Protein AF-A0A0A9VWL3-F1 (afdb_monomer_lite)

Sequence (123 aa):
DSSLNRQRVSNSLKRKAIDDICSRPSKIVQRELQSADVTTLQLSDIENIKQNIRRERRKKFHNLPVSRQEATAAVETLETRTNHGELLLAFADRDREILGFATPSNFNVLASTKEVYVDGTFQ

Structure (mmCIF, N/CA/C/O backbone):
data_AF-A0A0A9VWL3-F1
#
_entry.id   AF-A0A0A9VWL3-F1
#
loop_
_atom_site.group_PDB
_atom_site.id
_atom_site.type_symbol
_atom_site.label_atom_id
_atom_site.label_alt_id
_atom_site.label_comp_id
_atom_site.label_asym_id
_atom_site.label_entity_id
_atom_site.label_seq_id
_atom_site.pdbx_PDB_ins_code
_atom_site.Cartn_x
_atom_site.Cartn_y
_atom_site.Cartn_z
_atom_site.occupancy
_atom_site.B_iso_or_equiv
_atom_site.auth_seq_id
_atom_site.auth_comp_id
_atom_site.auth_asym_id
_atom_site.auth_atom_id
_atom_site.pdbx_PDB_model_num
ATOM 1 N N . ASP A 1 1 ? -25.715 -2.232 33.087 1.00 59.03 1 ASP A N 1
ATOM 2 C CA . ASP A 1 1 ? -24.320 -2.517 32.682 1.00 59.03 1 ASP A CA 1
ATOM 3 C C . ASP A 1 1 ? -23.925 -1.984 31.300 1.00 59.03 1 ASP A C 1
ATOM 5 O O . ASP A 1 1 ? -23.578 -2.741 30.398 1.00 59.03 1 ASP A O 1
ATOM 9 N N . SER A 1 2 ? -23.892 -0.660 31.124 1.00 67.75 2 SER A N 1
ATOM 10 C CA . SER A 1 2 ? -23.445 -0.011 29.873 1.00 67.75 2 SER A CA 1
ATOM 11 C C . SER A 1 2 ? -21.942 -0.197 29.594 1.00 67.75 2 SER A C 1
ATOM 13 O O . SER A 1 2 ? -21.528 -0.375 28.447 1.00 67.75 2 SER A O 1
ATOM 15 N N . SER A 1 3 ? -21.113 -0.235 30.645 1.00 74.31 3 SER A N 1
ATOM 16 C CA . SER A 1 3 ? -19.654 -0.418 30.537 1.00 74.31 3 SER A CA 1
ATOM 17 C C . SER A 1 3 ? -19.263 -1.776 29.932 1.00 74.31 3 SER A C 1
ATOM 19 O O . SER A 1 3 ? -18.384 -1.839 29.066 1.00 74.31 3 SER A O 1
ATOM 21 N N . LEU A 1 4 ? -19.951 -2.853 30.333 1.00 81.50 4 LEU A N 1
ATOM 22 C CA . LEU A 1 4 ? -19.715 -4.208 29.822 1.00 81.50 4 LEU A CA 1
ATOM 23 C C . LEU A 1 4 ? -20.094 -4.326 28.343 1.00 81.50 4 LEU A C 1
ATOM 25 O O . LEU A 1 4 ? -19.324 -4.877 27.552 1.00 81.50 4 LEU A O 1
ATOM 29 N N . ASN A 1 5 ? -21.233 -3.754 27.937 1.00 84.50 5 ASN A N 1
ATOM 30 C CA . ASN A 1 5 ? -21.635 -3.800 26.533 1.00 84.50 5 ASN A CA 1
ATOM 31 C C . ASN A 1 5 ? -20.658 -3.021 25.638 1.00 84.50 5 ASN A C 1
ATOM 33 O O . ASN A 1 5 ? -20.234 -3.529 24.599 1.00 84.50 5 ASN A O 1
ATOM 37 N N . ARG A 1 6 ? -20.198 -1.841 26.075 1.00 85.19 6 ARG A N 1
ATOM 38 C CA . ARG A 1 6 ? -19.171 -1.073 25.355 1.00 85.19 6 ARG A CA 1
ATOM 39 C C . ARG A 1 6 ? -17.887 -1.873 25.145 1.00 85.19 6 ARG A C 1
ATOM 41 O O . ARG A 1 6 ? -17.338 -1.876 24.043 1.00 85.19 6 ARG A O 1
ATOM 48 N N . GLN A 1 7 ? -17.388 -2.545 26.185 1.00 87.06 7 GLN A N 1
ATOM 49 C CA . GLN A 1 7 ? -16.185 -3.377 26.075 1.00 87.06 7 GLN A CA 1
ATOM 50 C C . GLN A 1 7 ? -16.388 -4.533 25.094 1.00 87.06 7 GLN A C 1
ATOM 52 O O . GLN A 1 7 ? -15.527 -4.770 24.244 1.00 87.06 7 GLN A O 1
ATOM 57 N N . ARG A 1 8 ? -17.544 -5.202 25.158 1.00 89.38 8 ARG A N 1
ATOM 58 C CA . ARG A 1 8 ? -17.907 -6.290 24.244 1.00 89.38 8 ARG A CA 1
ATOM 59 C C . ARG A 1 8 ? -17.901 -5.830 22.784 1.00 89.38 8 ARG A C 1
ATOM 61 O O . ARG A 1 8 ? -17.219 -6.440 21.960 1.00 89.38 8 ARG A O 1
ATOM 68 N N . VAL A 1 9 ? -18.590 -4.726 22.481 1.00 89.81 9 VAL A N 1
ATOM 69 C CA . VAL A 1 9 ? -18.661 -4.147 21.127 1.00 89.81 9 VAL A CA 1
ATOM 70 C C . VAL A 1 9 ? -17.275 -3.703 20.649 1.00 89.81 9 VAL A C 1
ATOM 72 O O . VAL A 1 9 ? -16.866 -4.037 19.539 1.00 89.81 9 VAL A O 1
ATOM 75 N N . SER A 1 10 ? -16.506 -3.022 21.503 1.00 89.81 10 SER A N 1
ATOM 76 C CA . SER A 1 10 ? -15.141 -2.579 21.188 1.00 89.81 10 SER A CA 1
ATOM 77 C C . SER A 1 10 ? -14.223 -3.756 20.840 1.00 89.81 10 SER A C 1
ATOM 79 O O . SER A 1 10 ? -13.546 -3.728 19.815 1.00 89.81 10 SER A O 1
ATOM 81 N N . ASN A 1 11 ? -14.233 -4.829 21.635 1.00 91.12 11 ASN A N 1
ATOM 82 C CA . ASN A 1 11 ? -13.392 -6.005 21.395 1.00 91.12 11 ASN A CA 1
ATOM 83 C C . ASN A 1 11 ? -13.822 -6.810 20.159 1.00 91.12 11 ASN A C 1
ATOM 85 O O . ASN A 1 11 ? -12.970 -7.360 19.459 1.00 91.12 11 ASN A O 1
ATOM 89 N N . SER A 1 12 ? -15.124 -6.877 19.866 1.00 91.62 12 SER A N 1
ATOM 90 C CA . SER A 1 12 ? -15.625 -7.458 18.613 1.00 91.62 12 SER A CA 1
ATOM 91 C C . SER A 1 12 ? -15.112 -6.670 17.404 1.00 91.62 12 SER A C 1
ATOM 93 O O . SER A 1 12 ? -14.489 -7.228 16.499 1.00 91.62 12 SER A O 1
ATOM 95 N N . LEU A 1 13 ? -15.263 -5.344 17.441 1.00 92.44 13 LEU A N 1
ATOM 96 C CA . LEU A 1 13 ? -14.848 -4.456 16.359 1.00 92.44 13 LEU A CA 1
ATOM 97 C C . LEU A 1 13 ? -13.339 -4.425 16.135 1.00 92.44 13 LEU A C 1
ATOM 99 O O . LEU A 1 13 ? -12.909 -4.337 14.989 1.00 92.44 13 LEU A O 1
ATOM 103 N N . LYS A 1 14 ? -12.529 -4.524 17.194 1.00 91.88 14 LYS A N 1
ATOM 104 C CA . LYS A 1 14 ? -11.067 -4.632 17.076 1.00 91.88 14 LYS A CA 1
ATOM 105 C C . LYS A 1 14 ? -10.645 -5.870 16.282 1.00 91.88 14 LYS A C 1
ATOM 107 O O . LYS A 1 14 ? -9.777 -5.751 15.426 1.00 91.88 14 LYS A O 1
ATOM 112 N N . ARG A 1 15 ? -11.285 -7.023 16.518 1.00 89.50 15 ARG A N 1
ATOM 113 C CA . ARG A 1 15 ? -11.036 -8.259 15.753 1.00 89.50 15 ARG A CA 1
ATOM 114 C C . ARG A 1 15 ? -11.470 -8.102 14.295 1.00 89.50 15 ARG A C 1
ATOM 116 O O . ARG A 1 15 ? -10.643 -8.187 13.394 1.00 89.50 15 ARG A O 1
ATOM 123 N N . LYS A 1 16 ? -12.724 -7.692 14.071 1.00 91.31 16 LYS A N 1
ATOM 124 C CA . LYS A 1 16 ? -13.277 -7.473 12.720 1.00 91.31 16 LYS A CA 1
ATOM 125 C C . LYS A 1 16 ? -12.499 -6.437 11.906 1.00 91.31 16 LYS A C 1
ATOM 127 O O . LYS A 1 16 ? -12.419 -6.542 10.689 1.00 91.31 16 LYS A O 1
ATOM 132 N N . ALA A 1 17 ? -11.912 -5.436 12.560 1.00 87.88 17 ALA A N 1
ATOM 133 C CA . ALA A 1 17 ? -11.086 -4.428 11.905 1.00 87.88 17 ALA A CA 1
ATOM 134 C C . ALA A 1 17 ? -9.787 -4.980 11.304 1.00 87.88 17 ALA A C 1
ATOM 136 O O . ALA A 1 17 ? -9.270 -4.357 10.371 1.00 87.88 17 ALA A O 1
ATOM 137 N N . ILE A 1 18 ? -9.268 -6.077 11.861 1.00 89.50 18 ILE A N 1
ATOM 138 C CA . ILE A 1 18 ? -8.064 -6.780 11.405 1.00 89.50 18 ILE A CA 1
ATOM 139 C C . ILE A 1 18 ? -8.421 -7.826 10.342 1.00 89.50 18 ILE A C 1
ATOM 141 O O . ILE A 1 18 ? -7.657 -7.978 9.384 1.00 89.50 18 ILE A O 1
ATOM 145 N N . ASP A 1 19 ? -9.564 -8.499 10.509 1.00 88.81 19 ASP A N 1
ATOM 146 C CA . ASP A 1 19 ? -10.062 -9.535 9.596 1.00 88.81 19 ASP A CA 1
ATOM 147 C C . ASP A 1 19 ? -10.555 -8.931 8.268 1.00 88.81 19 ASP A C 1
ATOM 149 O O . ASP A 1 19 ? -10.144 -9.358 7.194 1.00 88.81 19 ASP A O 1
ATOM 153 N N . ASP A 1 20 ? -11.384 -7.881 8.325 1.00 87.31 20 ASP A N 1
ATOM 154 C CA . ASP A 1 20 ? -11.913 -7.160 7.156 1.00 87.31 20 ASP A CA 1
ATOM 155 C C . ASP A 1 20 ? -11.145 -5.845 6.953 1.00 87.31 20 ASP A C 1
ATOM 157 O O . ASP A 1 20 ? -11.640 -4.733 7.176 1.00 87.31 20 ASP A O 1
ATOM 161 N N . ILE A 1 21 ? -9.864 -5.963 6.603 1.00 84.44 21 ILE A N 1
ATOM 162 C CA . ILE A 1 21 ? -8.958 -4.811 6.594 1.00 84.44 21 ILE A CA 1
ATOM 163 C C . ILE A 1 21 ? -9.208 -3.845 5.427 1.00 84.44 21 ILE A C 1
ATOM 165 O O . ILE A 1 21 ? -9.070 -2.629 5.589 1.00 84.44 21 ILE A O 1
ATOM 169 N N . CYS A 1 22 ? -9.653 -4.376 4.286 1.00 85.44 22 CYS A N 1
ATOM 170 C CA . CYS A 1 22 ? -9.953 -3.614 3.073 1.00 85.44 22 CYS A CA 1
ATOM 171 C C . CYS A 1 22 ? -11.229 -2.769 3.213 1.00 85.44 22 CYS A C 1
ATOM 173 O O . CYS A 1 22 ? -11.376 -1.737 2.554 1.00 85.44 22 CYS A O 1
ATOM 175 N N . SER A 1 23 ? -12.156 -3.154 4.094 1.00 89.38 23 SER A N 1
ATOM 176 C CA . SER A 1 23 ? -13.360 -2.361 4.329 1.00 89.38 23 SER A CA 1
ATOM 177 C C . SER A 1 23 ? -13.064 -1.060 5.067 1.00 89.38 23 SER A C 1
ATOM 179 O O . SER A 1 23 ? -12.215 -0.977 5.960 1.00 89.38 23 SER A O 1
ATOM 181 N N . ARG A 1 24 ? -13.832 -0.013 4.747 1.00 88.00 24 ARG A N 1
ATOM 182 C CA . ARG A 1 24 ? -13.779 1.261 5.480 1.00 88.00 24 ARG A CA 1
ATOM 183 C C . ARG A 1 24 ? -14.166 1.029 6.952 1.00 88.00 24 ARG A C 1
ATOM 185 O O . ARG A 1 24 ? -15.197 0.399 7.190 1.00 88.00 24 ARG A O 1
ATOM 192 N N . PRO A 1 25 ? -13.442 1.602 7.936 1.00 88.44 25 PRO A N 1
ATOM 193 C CA . PRO A 1 25 ? -13.763 1.440 9.358 1.00 88.44 25 PRO A CA 1
ATOM 194 C C . PRO A 1 25 ? -15.213 1.790 9.711 1.00 88.44 25 PRO A C 1
ATOM 196 O O . PRO A 1 25 ? -15.831 1.118 10.529 1.00 88.44 25 PRO A O 1
ATOM 199 N N . SER A 1 26 ? -15.782 2.813 9.063 1.00 89.94 26 SER A N 1
ATOM 200 C CA . SER A 1 26 ? -17.179 3.210 9.256 1.00 89.94 26 SER A CA 1
ATOM 201 C C . SER A 1 26 ? -18.169 2.109 8.876 1.00 89.94 26 SER A C 1
ATOM 203 O O . SER A 1 26 ? -19.145 1.923 9.594 1.00 89.94 26 SER A O 1
ATOM 205 N N . LYS A 1 27 ? -17.901 1.346 7.806 1.00 90.88 27 LYS A N 1
ATOM 206 C CA . LYS A 1 27 ? -18.754 0.224 7.386 1.00 90.88 27 LYS A CA 1
ATOM 207 C C . LYS A 1 27 ? -18.741 -0.898 8.422 1.00 90.88 27 LYS A C 1
ATOM 209 O O . LYS A 1 27 ? -19.791 -1.444 8.732 1.00 90.88 27 LYS A O 1
ATOM 214 N N . ILE A 1 28 ? -17.574 -1.209 8.987 1.00 91.44 28 ILE A N 1
ATOM 215 C CA . ILE A 1 28 ? -17.430 -2.257 10.011 1.00 91.44 28 ILE A CA 1
ATOM 216 C C . ILE A 1 28 ? -18.176 -1.866 11.286 1.00 91.44 28 ILE A C 1
ATOM 218 O O . ILE A 1 28 ? -18.951 -2.659 11.810 1.00 91.44 28 ILE A O 1
ATOM 222 N N . VAL A 1 29 ? -17.998 -0.620 11.739 1.00 90.81 29 VAL A N 1
ATOM 223 C CA . VAL A 1 29 ? -18.723 -0.076 12.897 1.00 90.81 29 VAL A CA 1
ATOM 224 C C . VAL A 1 29 ? -20.229 -0.132 12.668 1.00 90.81 29 VAL A C 1
ATOM 226 O O . VAL A 1 29 ? -20.957 -0.612 13.528 1.00 90.81 29 VAL A O 1
ATOM 229 N N . GLN A 1 30 ? -20.701 0.322 11.507 1.00 89.94 30 GLN A N 1
ATOM 230 C CA . GLN A 1 30 ? -22.128 0.368 11.209 1.00 89.94 30 GLN A CA 1
ATOM 231 C C . GLN A 1 30 ? -22.760 -1.028 11.164 1.00 89.94 30 GLN A C 1
ATOM 233 O O . GLN A 1 30 ? -23.827 -1.215 11.741 1.00 89.94 30 GLN A O 1
ATOM 238 N N . ARG A 1 31 ? -22.088 -2.011 10.548 1.00 90.38 31 ARG A N 1
ATOM 239 C CA . ARG A 1 31 ? -22.546 -3.411 10.549 1.00 90.38 31 ARG A CA 1
ATOM 240 C C . ARG A 1 31 ? -22.645 -3.975 11.968 1.00 90.38 31 ARG A C 1
ATOM 242 O O . ARG A 1 31 ? -23.613 -4.654 12.279 1.00 90.38 31 ARG A O 1
ATOM 249 N N . GLU A 1 32 ? -21.678 -3.678 12.836 1.00 88.94 32 GLU A N 1
ATOM 250 C CA . GLU A 1 32 ? -21.722 -4.168 14.219 1.00 88.94 32 GLU A CA 1
ATOM 251 C C . GLU A 1 32 ? -22.851 -3.532 15.021 1.00 88.94 32 GLU A C 1
ATOM 253 O O . GLU A 1 32 ? -23.564 -4.228 15.738 1.00 88.94 32 GLU A O 1
ATOM 258 N N . LEU A 1 33 ? -23.036 -2.218 14.880 1.00 88.12 33 LEU A N 1
ATOM 259 C CA . LEU A 1 33 ? -24.074 -1.481 15.596 1.00 88.12 33 LEU A CA 1
ATOM 260 C C . LEU A 1 33 ? -25.480 -1.944 15.207 1.00 88.12 33 LEU A C 1
ATOM 262 O O . LEU A 1 33 ? -26.358 -1.935 16.054 1.00 88.12 33 LEU A O 1
ATOM 266 N N . GLN A 1 34 ? -25.694 -2.416 13.976 1.00 87.06 34 GLN A N 1
ATOM 267 C CA . GLN A 1 34 ? -26.971 -3.029 13.585 1.00 87.06 34 GLN A CA 1
ATOM 268 C C . GLN A 1 34 ? -27.286 -4.315 14.365 1.00 87.06 34 GLN A C 1
ATOM 270 O O . GLN A 1 34 ? -28.451 -4.649 14.543 1.00 87.06 34 GLN A O 1
ATOM 275 N N . SER A 1 35 ? -26.257 -5.033 14.821 1.00 82.81 35 SER A N 1
ATOM 276 C CA . SER A 1 35 ? -26.391 -6.292 15.569 1.00 82.81 35 SER A CA 1
ATOM 277 C C . SER A 1 35 ? -26.250 -6.139 17.088 1.00 82.81 35 SER A C 1
ATOM 279 O O . SER A 1 35 ? -26.519 -7.081 17.831 1.00 82.81 35 SER A O 1
ATOM 281 N N . ALA A 1 36 ? -25.788 -4.979 17.556 1.00 79.56 36 ALA A N 1
ATOM 282 C CA . ALA A 1 36 ? -25.503 -4.714 18.959 1.00 79.56 36 ALA A CA 1
ATOM 283 C C . ALA A 1 36 ? -26.636 -3.924 19.624 1.00 79.56 36 ALA A C 1
ATOM 285 O O . ALA A 1 36 ? -27.398 -3.219 18.970 1.00 79.56 36 ALA A O 1
ATOM 286 N N . ASP A 1 37 ? -26.706 -3.984 20.952 1.00 78.81 37 ASP A N 1
ATOM 287 C CA . ASP A 1 37 ? -27.621 -3.138 21.718 1.00 78.81 37 ASP A CA 1
ATOM 288 C C . ASP A 1 37 ? -27.088 -1.695 21.797 1.00 78.81 37 ASP A C 1
ATOM 290 O O . ASP A 1 37 ? -26.280 -1.346 22.664 1.00 78.81 37 ASP A O 1
ATOM 294 N N . VAL A 1 38 ? -27.515 -0.869 20.838 1.00 77.12 38 VAL A N 1
ATOM 295 C CA . VAL A 1 38 ? -27.063 0.521 20.652 1.00 77.12 38 VAL A CA 1
ATOM 296 C C . VAL A 1 38 ? -27.582 1.453 21.746 1.00 77.12 38 VAL A C 1
ATOM 298 O O . VAL A 1 38 ? -26.936 2.455 22.036 1.00 77.12 38 VAL A O 1
ATOM 301 N N . THR A 1 39 ? -28.701 1.121 22.398 1.00 79.31 39 THR A N 1
ATOM 302 C CA . THR A 1 39 ? -29.368 2.004 23.378 1.00 79.31 39 THR A CA 1
ATOM 303 C C . THR A 1 39 ? -28.496 2.333 24.591 1.00 79.31 39 THR A C 1
ATOM 305 O O . THR A 1 39 ? -28.674 3.352 25.254 1.00 79.31 39 THR A O 1
ATOM 308 N N . THR A 1 40 ? -27.503 1.486 24.851 1.00 82.00 40 THR A N 1
ATOM 309 C CA . THR A 1 40 ? -26.552 1.620 25.959 1.00 82.00 40 THR A CA 1
ATOM 310 C C . THR A 1 40 ? -25.287 2.414 25.612 1.00 82.00 40 THR A C 1
ATOM 312 O O . THR A 1 40 ? -24.470 2.648 26.505 1.00 82.00 40 THR A O 1
ATOM 315 N N . LEU A 1 41 ? -25.096 2.806 24.344 1.00 84.06 41 LEU A N 1
ATOM 316 C CA . LEU A 1 41 ? -23.890 3.475 23.848 1.00 84.06 41 LEU A CA 1
ATOM 317 C C . LEU A 1 41 ? -24.117 4.976 23.656 1.00 84.06 41 LEU A C 1
ATOM 319 O O . LEU A 1 41 ? -25.094 5.398 23.042 1.00 84.06 41 LEU A O 1
ATOM 323 N N . GLN A 1 42 ? -23.165 5.783 24.121 1.00 87.56 42 GLN A N 1
ATOM 324 C CA . GLN A 1 42 ? -23.141 7.223 23.867 1.00 87.56 42 GLN A CA 1
ATOM 325 C C . GLN A 1 42 ? -22.342 7.550 22.598 1.00 87.56 42 GLN A C 1
ATOM 327 O O . GLN A 1 42 ? -21.518 6.762 22.126 1.00 87.56 42 GLN A O 1
ATOM 332 N N . LEU A 1 43 ? -22.536 8.754 22.052 1.00 86.50 43 LEU A N 1
ATOM 333 C CA . LEU A 1 43 ? -21.803 9.209 20.863 1.00 86.50 43 LEU A CA 1
ATOM 334 C C . LEU A 1 43 ? -20.277 9.193 21.087 1.00 86.50 43 LEU A C 1
ATOM 336 O O . LEU A 1 43 ? -19.522 8.757 20.217 1.00 86.50 43 LEU A O 1
ATOM 340 N N . SER A 1 44 ? -19.837 9.578 22.286 1.00 88.88 44 SER A N 1
ATOM 341 C CA . SER A 1 44 ? -18.431 9.537 22.707 1.00 88.88 44 SER A CA 1
ATOM 342 C C . SER A 1 44 ? -17.858 8.114 22.724 1.00 88.88 44 SER A C 1
ATOM 344 O O . SER A 1 44 ? -16.699 7.903 22.359 1.00 88.88 44 SER A O 1
ATOM 346 N N . ASP A 1 45 ? -18.662 7.104 23.072 1.00 88.75 45 ASP A N 1
ATOM 347 C CA . ASP A 1 45 ? -18.237 5.703 23.016 1.00 88.75 45 ASP A CA 1
ATOM 348 C C . ASP A 1 45 ? -17.970 5.268 21.570 1.00 88.75 45 ASP A C 1
ATOM 350 O O . ASP A 1 45 ? -16.981 4.583 21.299 1.00 88.75 45 ASP A O 1
ATOM 354 N N . ILE A 1 46 ? -18.802 5.709 20.621 1.00 88.19 46 ILE A N 1
ATOM 355 C CA . ILE A 1 46 ? -18.626 5.421 19.191 1.00 88.19 46 ILE A CA 1
ATOM 356 C C . ILE A 1 46 ? -17.331 6.056 18.665 1.00 88.19 46 ILE A C 1
ATOM 358 O O . ILE A 1 46 ? -16.598 5.430 17.892 1.00 88.19 46 ILE A O 1
ATOM 362 N N . GLU A 1 47 ? -17.016 7.283 19.076 1.00 90.44 47 GLU A N 1
ATOM 363 C CA . GLU A 1 47 ? -15.758 7.946 18.712 1.00 90.44 47 GLU A CA 1
ATOM 364 C C . GLU A 1 47 ? -14.541 7.194 19.258 1.00 90.44 47 GLU A C 1
ATOM 366 O O . GLU A 1 47 ? -13.607 6.898 18.502 1.00 90.44 47 GLU A O 1
ATOM 371 N N . ASN A 1 48 ? -14.589 6.791 20.530 1.00 90.62 48 ASN A N 1
ATOM 372 C CA . ASN A 1 48 ? -13.548 5.986 21.169 1.00 90.62 48 ASN A CA 1
ATOM 373 C C . ASN A 1 48 ? -13.350 4.637 20.459 1.00 90.62 48 ASN A C 1
ATOM 375 O O . ASN A 1 48 ? -12.221 4.218 20.192 1.00 90.62 48 ASN A O 1
ATOM 379 N N . ILE A 1 49 ? -14.440 3.970 20.075 1.00 91.06 49 ILE A N 1
ATOM 380 C CA . ILE A 1 49 ? -14.405 2.727 19.294 1.00 91.06 49 ILE A CA 1
ATOM 381 C C . ILE A 1 49 ? -13.734 2.954 17.931 1.00 91.06 49 ILE A C 1
ATOM 383 O O . ILE A 1 49 ? -12.846 2.189 17.547 1.00 91.06 49 ILE A O 1
ATOM 387 N N . LYS A 1 50 ? -14.086 4.028 17.210 1.00 90.56 50 LYS A N 1
ATOM 388 C CA . LYS A 1 50 ? -13.440 4.375 15.931 1.00 90.56 50 LYS A CA 1
ATOM 389 C C . LYS A 1 50 ? -11.939 4.625 16.104 1.00 90.56 50 LYS A C 1
ATOM 391 O O . LYS A 1 50 ? -11.154 4.224 15.243 1.00 90.56 50 LYS A O 1
ATOM 396 N N . GLN A 1 51 ? -11.515 5.272 17.192 1.00 91.25 51 GLN A N 1
ATOM 397 C CA . GLN A 1 51 ? -10.092 5.459 17.491 1.00 91.25 51 GLN A CA 1
ATOM 398 C C . GLN A 1 51 ? -9.385 4.130 17.778 1.00 91.25 51 GLN A C 1
ATOM 400 O O . GLN A 1 51 ? -8.298 3.898 17.248 1.00 91.25 51 GLN A O 1
ATOM 405 N N . ASN A 1 52 ? -10.010 3.243 18.553 1.00 91.50 52 ASN A N 1
ATOM 406 C CA . ASN A 1 52 ? -9.483 1.912 18.845 1.00 91.50 52 ASN A CA 1
ATOM 407 C C . ASN A 1 52 ? -9.279 1.088 17.570 1.00 91.50 52 ASN A C 1
ATOM 409 O O . ASN A 1 52 ? -8.201 0.539 17.370 1.00 91.50 52 ASN A O 1
ATOM 413 N N . ILE A 1 53 ? -10.261 1.077 16.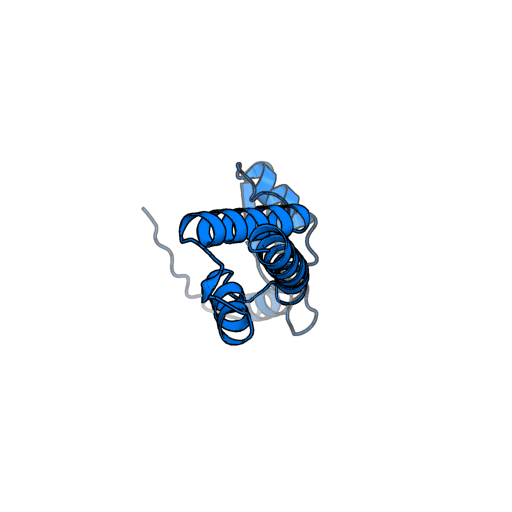666 1.00 92.31 53 ILE A N 1
ATOM 414 C CA . ILE A 1 53 ? -10.154 0.408 15.361 1.00 92.31 53 ILE A CA 1
ATOM 415 C C . ILE A 1 53 ? -8.960 0.938 14.559 1.00 92.31 53 ILE A C 1
ATOM 417 O O . ILE A 1 53 ? -8.178 0.159 14.016 1.00 92.31 53 ILE A O 1
ATOM 421 N N . ARG A 1 54 ? -8.785 2.266 14.497 1.00 88.56 54 ARG A N 1
ATOM 422 C CA . ARG A 1 54 ? -7.639 2.874 13.802 1.00 88.56 54 ARG A CA 1
ATOM 423 C C . ARG A 1 54 ? -6.310 2.477 14.442 1.00 88.56 54 ARG A C 1
ATOM 425 O O . ARG A 1 54 ? -5.363 2.197 13.715 1.00 88.56 54 ARG A O 1
ATOM 432 N N . ARG A 1 55 ? -6.236 2.446 15.779 1.00 89.50 55 ARG A N 1
ATOM 433 C CA . ARG A 1 55 ? -5.041 2.009 16.518 1.00 89.50 55 ARG A CA 1
ATOM 434 C C . ARG A 1 55 ? -4.695 0.557 16.200 1.00 89.50 55 ARG A C 1
ATOM 436 O O . ARG A 1 55 ? -3.542 0.294 15.894 1.00 89.50 55 ARG A O 1
ATOM 443 N N . GLU A 1 56 ? -5.669 -0.351 16.212 1.00 90.12 56 GLU A N 1
ATOM 444 C CA . GLU A 1 56 ? -5.420 -1.760 15.878 1.00 90.12 56 GLU A CA 1
ATOM 445 C C . GLU A 1 56 ? -4.973 -1.939 14.423 1.00 90.12 56 GLU A C 1
ATOM 447 O O . GLU A 1 56 ? -4.009 -2.650 14.163 1.00 90.12 56 GLU A O 1
ATOM 452 N N . ARG A 1 57 ? -5.583 -1.225 13.466 1.00 89.00 57 ARG A N 1
ATOM 453 C CA . ARG A 1 57 ? -5.143 -1.277 12.060 1.00 89.00 57 ARG A CA 1
ATOM 454 C C . ARG A 1 57 ? -3.715 -0.774 11.860 1.00 89.00 57 ARG A C 1
ATOM 456 O O . ARG A 1 57 ? -2.966 -1.378 11.100 1.00 89.00 57 ARG A O 1
ATOM 463 N N . ARG A 1 58 ? -3.319 0.286 12.571 1.00 85.69 58 ARG A N 1
ATOM 464 C CA . ARG A 1 58 ? -1.941 0.807 12.545 1.00 85.69 58 ARG A CA 1
ATOM 465 C C . ARG A 1 58 ? -0.907 -0.130 13.168 1.00 85.69 58 ARG A C 1
ATOM 467 O O . ARG A 1 58 ? 0.269 0.062 12.924 1.00 85.69 58 ARG A O 1
ATOM 474 N N . LYS A 1 59 ? -1.303 -1.122 13.971 1.00 85.69 59 LYS A N 1
ATOM 475 C CA . LYS A 1 59 ? -0.354 -2.150 14.434 1.00 85.69 59 LYS A CA 1
ATOM 476 C C . LYS A 1 59 ? 0.005 -3.140 13.325 1.00 85.69 59 LYS A C 1
ATOM 478 O O . LYS A 1 59 ? 1.061 -3.751 13.394 1.00 85.69 59 LYS A O 1
ATOM 483 N N . LYS A 1 60 ? -0.885 -3.325 12.341 1.00 82.06 60 LYS A N 1
ATOM 484 C CA . LYS A 1 60 ? -0.708 -4.276 11.234 1.00 82.06 60 LYS A CA 1
ATOM 485 C C . LYS A 1 60 ? -0.081 -3.637 9.993 1.00 82.06 60 LYS A C 1
ATOM 487 O O . LYS A 1 60 ? 0.615 -4.327 9.262 1.00 82.06 60 LYS A O 1
ATOM 492 N N . PHE A 1 61 ? -0.315 -2.346 9.758 1.00 71.31 61 PHE A N 1
ATOM 493 C CA . PHE A 1 61 ? 0.355 -1.600 8.692 1.00 71.31 61 PHE A CA 1
ATOM 494 C C . PHE A 1 61 ? 1.483 -0.751 9.241 1.00 71.31 61 PHE A C 1
ATOM 496 O O . PHE A 1 61 ? 1.326 -0.085 10.261 1.00 71.31 61 PHE A O 1
ATOM 503 N N . HIS A 1 62 ? 2.586 -0.726 8.507 1.00 67.56 62 HIS A N 1
ATOM 504 C CA . HIS A 1 62 ? 3.661 0.214 8.762 1.00 67.56 62 HIS A CA 1
ATOM 505 C C . HIS A 1 62 ? 3.139 1.633 8.496 1.00 67.56 62 HIS A C 1
ATOM 507 O O . HIS A 1 62 ? 2.175 1.827 7.743 1.00 67.56 62 HIS A O 1
ATOM 513 N N . ASN A 1 63 ? 3.742 2.632 9.139 1.00 74.88 63 ASN A N 1
ATOM 514 C CA . ASN A 1 63 ? 3.441 4.015 8.794 1.00 74.88 63 ASN A CA 1
ATOM 515 C C . ASN A 1 63 ? 3.756 4.235 7.312 1.00 74.88 63 ASN A C 1
ATOM 517 O O . ASN A 1 63 ? 4.661 3.608 6.764 1.00 74.88 63 ASN A O 1
ATOM 521 N N . LEU A 1 64 ? 2.979 5.104 6.663 1.00 81.81 64 LEU A N 1
ATOM 522 C CA . LEU A 1 64 ? 3.318 5.512 5.308 1.00 81.81 64 LEU A CA 1
ATOM 523 C C . LEU A 1 64 ? 4.697 6.179 5.336 1.00 81.81 64 LEU A C 1
ATOM 525 O O . LEU A 1 64 ? 4.963 6.933 6.278 1.00 81.81 64 LEU A O 1
ATOM 529 N N . PRO A 1 65 ? 5.539 5.913 4.328 1.00 87.50 65 PRO A N 1
ATOM 530 C CA . PRO A 1 65 ? 6.853 6.520 4.252 1.00 87.50 65 PRO A CA 1
ATOM 531 C C . PRO A 1 65 ? 6.725 8.044 4.255 1.00 87.50 65 PRO A C 1
ATOM 533 O O . PRO A 1 65 ? 5.878 8.611 3.559 1.00 87.50 65 PRO A O 1
ATOM 536 N N . VAL A 1 66 ? 7.545 8.698 5.072 1.00 88.75 66 VAL A N 1
ATOM 537 C CA . VAL A 1 66 ? 7.511 10.152 5.280 1.00 88.75 66 VAL A CA 1
ATOM 538 C C . VAL A 1 66 ? 8.434 10.864 4.292 1.00 88.75 66 VAL A C 1
ATOM 540 O O . VAL A 1 66 ? 8.202 12.023 3.949 1.00 88.75 66 VAL A O 1
ATOM 543 N N . SER A 1 67 ? 9.462 10.168 3.801 1.00 89.94 67 SER A N 1
ATOM 544 C CA . SER A 1 67 ? 10.395 10.671 2.795 1.00 89.94 67 SER A CA 1
ATOM 545 C C . SER A 1 67 ? 10.367 9.832 1.518 1.00 89.94 67 SER A C 1
ATOM 547 O O . SER A 1 67 ? 9.952 8.670 1.510 1.00 89.94 67 SER A O 1
ATOM 549 N N . ARG A 1 68 ? 10.853 10.419 0.418 1.00 88.25 68 ARG A N 1
ATOM 550 C CA . ARG A 1 68 ? 11.018 9.714 -0.863 1.00 88.25 68 ARG A CA 1
ATOM 551 C C . ARG A 1 68 ? 11.976 8.530 -0.726 1.00 88.25 68 ARG A C 1
ATOM 553 O O . ARG A 1 68 ? 11.708 7.471 -1.272 1.00 88.25 68 ARG A O 1
ATOM 560 N N . GLN A 1 69 ? 13.025 8.673 0.080 1.00 88.75 69 GLN A N 1
ATOM 561 C CA . GLN A 1 69 ? 13.998 7.613 0.373 1.00 88.75 69 GLN A CA 1
ATOM 562 C C . GLN A 1 69 ? 13.361 6.440 1.113 1.00 88.75 69 GLN A C 1
ATOM 564 O O . GLN A 1 69 ? 13.578 5.287 0.747 1.00 88.75 69 GLN A O 1
ATOM 569 N N . GLU A 1 70 ? 12.542 6.729 2.127 1.00 88.75 70 GLU A N 1
ATOM 570 C CA . GLU A 1 70 ? 11.800 5.703 2.858 1.00 88.75 70 GLU A CA 1
ATOM 571 C C . GLU A 1 70 ? 10.805 4.993 1.931 1.00 88.75 70 GLU A C 1
ATOM 573 O O . GLU A 1 70 ? 10.655 3.776 2.005 1.00 88.75 70 GLU A O 1
ATOM 578 N N . ALA A 1 71 ? 10.180 5.729 1.005 1.00 89.00 71 ALA A N 1
ATOM 579 C CA . ALA A 1 71 ? 9.292 5.149 0.004 1.00 89.00 71 ALA A CA 1
ATOM 580 C C . ALA A 1 71 ? 10.041 4.221 -0.962 1.00 89.00 71 ALA A C 1
ATOM 582 O O . ALA A 1 71 ? 9.604 3.090 -1.164 1.00 89.00 71 ALA A O 1
ATOM 583 N N . THR A 1 72 ? 11.181 4.653 -1.507 1.00 89.38 72 THR A N 1
ATOM 584 C CA . THR A 1 72 ? 12.036 3.829 -2.378 1.00 89.38 72 THR A CA 1
ATOM 585 C C . THR A 1 72 ? 12.478 2.554 -1.664 1.00 89.38 72 THR A C 1
ATOM 587 O O . THR A 1 72 ? 12.270 1.461 -2.187 1.00 89.38 72 THR A O 1
ATOM 590 N N . ALA A 1 73 ? 12.994 2.673 -0.436 1.00 87.94 73 ALA A N 1
ATOM 591 C CA . ALA A 1 73 ? 13.420 1.527 0.363 1.00 87.94 73 ALA A CA 1
ATOM 592 C C . ALA A 1 73 ? 12.257 0.572 0.674 1.00 87.94 73 ALA A C 1
ATOM 594 O O . ALA A 1 73 ? 12.414 -0.644 0.599 1.00 87.94 73 ALA A O 1
ATOM 595 N N . ALA A 1 74 ? 11.070 1.102 0.986 1.00 88.31 74 ALA A N 1
ATOM 596 C CA . ALA A 1 74 ? 9.888 0.282 1.211 1.00 88.31 74 ALA A CA 1
ATOM 597 C C . ALA A 1 74 ? 9.495 -0.491 -0.056 1.00 88.31 74 ALA A C 1
ATOM 599 O O . ALA A 1 74 ? 9.272 -1.698 0.023 1.00 88.31 74 ALA A O 1
ATOM 600 N N . VAL A 1 75 ? 9.457 0.166 -1.222 1.00 89.31 75 VAL A N 1
ATOM 601 C CA . VAL A 1 75 ? 9.085 -0.472 -2.496 1.00 89.31 75 VAL A CA 1
ATOM 602 C C . VAL A 1 75 ? 10.049 -1.595 -2.874 1.00 89.31 75 VAL A C 1
ATOM 604 O O . VAL A 1 75 ? 9.592 -2.644 -3.319 1.00 89.31 75 VAL A O 1
ATOM 607 N N . GLU A 1 76 ? 11.350 -1.429 -2.636 1.00 87.19 76 GLU A N 1
ATOM 608 C CA . GLU A 1 76 ? 12.353 -2.476 -2.884 1.00 87.19 76 GLU A CA 1
ATOM 609 C C . GLU A 1 76 ? 12.139 -3.738 -2.030 1.00 87.19 76 GLU A C 1
ATOM 611 O O . GLU A 1 76 ? 12.521 -4.831 -2.442 1.00 87.19 76 GLU A O 1
ATOM 616 N N . THR A 1 77 ? 11.519 -3.614 -0.851 1.00 86.75 77 THR A N 1
ATOM 617 C CA . THR A 1 77 ? 11.201 -4.767 0.013 1.00 86.75 77 THR A CA 1
ATOM 618 C C . TH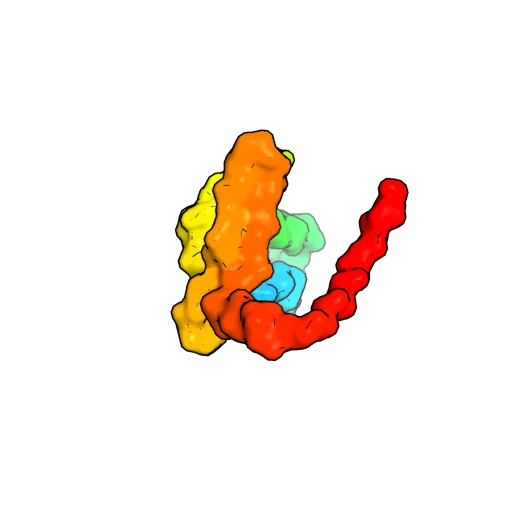R A 1 77 ? 9.871 -5.442 -0.318 1.00 86.75 77 THR A C 1
ATOM 620 O O . THR A 1 77 ? 9.598 -6.534 0.182 1.00 86.75 77 THR A O 1
ATOM 623 N N . LEU A 1 78 ? 9.023 -4.810 -1.134 1.00 85.94 78 LEU A N 1
ATOM 624 C CA . LEU A 1 78 ? 7.729 -5.368 -1.512 1.00 85.94 78 LEU A CA 1
ATOM 625 C C . LEU A 1 78 ? 7.898 -6.416 -2.614 1.00 85.94 78 LEU A C 1
ATOM 627 O O . LEU A 1 78 ? 8.620 -6.214 -3.591 1.00 85.94 78 LEU A O 1
ATOM 631 N N . GLU A 1 79 ? 7.151 -7.516 -2.513 1.00 84.88 79 GLU A N 1
ATOM 632 C CA . GLU A 1 79 ? 7.014 -8.445 -3.632 1.00 84.88 79 GLU A CA 1
ATOM 633 C C . GLU A 1 79 ? 6.131 -7.807 -4.714 1.00 84.88 79 GLU A C 1
ATOM 635 O O . GLU A 1 79 ? 4.901 -7.833 -4.662 1.00 84.88 79 GLU A O 1
ATOM 640 N N . THR A 1 80 ? 6.775 -7.184 -5.697 1.00 84.62 80 THR A N 1
ATOM 641 C CA . THR A 1 80 ? 6.118 -6.448 -6.781 1.00 84.62 80 THR A CA 1
ATOM 642 C C . THR A 1 80 ? 5.925 -7.350 -7.997 1.00 84.62 80 THR A C 1
ATOM 644 O O . THR A 1 80 ? 6.614 -7.229 -9.009 1.00 84.62 80 THR A O 1
ATOM 647 N N . ARG A 1 81 ? 4.979 -8.291 -7.901 1.00 90.25 81 ARG A N 1
ATOM 648 C CA . ARG A 1 81 ? 4.565 -9.126 -9.039 1.00 90.25 81 ARG A CA 1
ATOM 649 C C . ARG A 1 81 ? 3.237 -8.668 -9.624 1.00 90.25 81 ARG A C 1
ATOM 651 O O . ARG A 1 81 ? 2.336 -8.256 -8.896 1.00 90.25 81 ARG A O 1
ATOM 658 N N . THR A 1 82 ? 3.099 -8.776 -10.940 1.00 88.81 82 THR A N 1
ATOM 659 C CA . THR A 1 82 ? 1.805 -8.612 -11.607 1.00 88.81 82 THR A CA 1
ATOM 660 C C . THR A 1 82 ? 0.882 -9.791 -11.298 1.00 88.81 82 THR A C 1
ATOM 662 O O . THR A 1 82 ? 1.307 -10.841 -10.813 1.00 88.81 82 THR A O 1
ATOM 665 N N . ASN A 1 83 ? -0.397 -9.656 -11.644 1.00 88.38 83 ASN A N 1
ATOM 666 C CA . ASN A 1 83 ? -1.369 -10.755 -11.632 1.00 88.38 83 ASN A CA 1
ATOM 667 C C . ASN A 1 83 ? -0.961 -11.943 -12.531 1.00 88.38 83 ASN A C 1
ATOM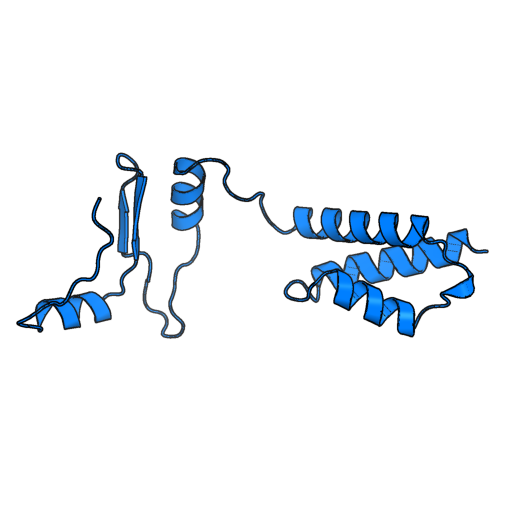 669 O O . ASN A 1 83 ? -1.481 -13.041 -12.355 1.00 88.38 83 ASN A O 1
ATOM 673 N N . HIS A 1 84 ? -0.034 -11.731 -13.470 1.00 88.38 84 HIS A N 1
ATOM 674 C CA . HIS A 1 84 ? 0.554 -12.765 -14.324 1.00 88.38 84 HIS A CA 1
ATOM 675 C C . HIS A 1 84 ? 1.891 -13.313 -13.788 1.00 88.38 84 HIS A C 1
ATOM 677 O O . HIS A 1 84 ? 2.514 -14.149 -14.435 1.00 88.38 84 HIS A O 1
ATOM 683 N N . GLY A 1 85 ? 2.336 -12.869 -12.607 1.00 89.75 85 GLY A N 1
ATOM 684 C CA . GLY A 1 85 ? 3.554 -13.343 -11.943 1.00 89.75 85 GLY A CA 1
ATOM 685 C C . GLY A 1 85 ? 4.854 -12.672 -12.401 1.00 89.75 85 GLY A C 1
ATOM 686 O O . GLY A 1 85 ? 5.923 -13.014 -11.885 1.00 89.75 85 GLY A O 1
ATOM 687 N N . GLU A 1 86 ? 4.781 -11.712 -13.325 1.00 92.12 86 GLU A N 1
ATOM 688 C CA . GLU A 1 86 ? 5.944 -10.968 -13.821 1.00 92.12 86 GLU A CA 1
ATOM 689 C C . GLU A 1 86 ? 6.442 -9.957 -12.786 1.00 92.12 86 GLU A C 1
ATOM 691 O O . GLU A 1 86 ? 5.640 -9.347 -12.081 1.00 92.12 86 GLU A O 1
ATOM 696 N N . LEU A 1 87 ? 7.759 -9.743 -12.721 1.00 91.25 87 LEU A N 1
ATOM 697 C CA . LEU A 1 87 ? 8.335 -8.668 -11.913 1.00 91.25 87 LEU A CA 1
ATOM 698 C C . LEU A 1 87 ? 7.917 -7.309 -12.494 1.00 91.25 87 LEU A C 1
ATOM 700 O O . LEU A 1 87 ? 8.072 -7.081 -13.693 1.00 91.25 87 LEU A O 1
ATOM 704 N N . LEU A 1 88 ? 7.385 -6.429 -11.643 1.00 93.44 88 LEU A N 1
ATOM 705 C CA . LEU A 1 88 ? 6.877 -5.111 -12.031 1.00 93.44 88 LEU A CA 1
ATOM 706 C C . LEU A 1 88 ? 7.856 -3.972 -11.718 1.00 93.44 88 LEU A C 1
ATOM 708 O O . LEU A 1 88 ? 7.888 -2.977 -12.440 1.00 93.44 88 LEU A O 1
ATOM 712 N N . LEU A 1 89 ? 8.631 -4.081 -10.636 1.00 93.19 89 LEU A N 1
ATOM 713 C CA . LEU A 1 89 ? 9.672 -3.103 -10.329 1.00 93.19 89 LEU A CA 1
ATOM 714 C C . LEU A 1 89 ? 10.877 -3.353 -11.243 1.00 93.19 89 LEU A C 1
ATOM 716 O O . LEU A 1 89 ? 11.606 -4.325 -11.056 1.00 93.19 89 LEU A O 1
ATOM 720 N N . ALA A 1 90 ? 11.074 -2.479 -12.230 1.00 90.94 90 ALA A N 1
ATOM 721 C CA . ALA A 1 90 ? 12.152 -2.606 -13.206 1.00 90.94 90 ALA A CA 1
ATOM 722 C C . ALA A 1 90 ? 13.483 -2.082 -12.655 1.00 90.94 90 ALA A C 1
ATOM 724 O O . ALA A 1 90 ? 14.519 -2.718 -12.833 1.00 90.94 90 ALA A O 1
ATOM 725 N N . PHE A 1 91 ? 13.461 -0.927 -11.986 1.00 90.19 91 PHE A N 1
ATOM 726 C CA . PHE A 1 91 ? 14.634 -0.367 -11.319 1.00 90.19 91 PHE A CA 1
ATOM 727 C C . PHE A 1 91 ? 14.247 0.607 -10.202 1.00 90.19 91 PHE A C 1
ATOM 729 O O . PHE A 1 91 ? 13.170 1.208 -10.218 1.00 90.19 91 PHE A O 1
ATOM 736 N N . ALA A 1 92 ? 15.167 0.790 -9.258 1.00 90.12 92 ALA A N 1
ATOM 737 C CA . ALA A 1 92 ? 15.108 1.801 -8.214 1.00 90.12 92 ALA A CA 1
ATOM 738 C C . ALA A 1 92 ? 16.454 2.541 -8.170 1.00 90.12 92 ALA A C 1
ATOM 740 O O . ALA A 1 92 ? 17.478 1.966 -7.807 1.00 90.12 92 ALA A O 1
ATOM 741 N N . ASP A 1 93 ? 16.463 3.806 -8.588 1.00 89.12 93 ASP A N 1
ATOM 742 C CA . ASP A 1 93 ? 17.624 4.692 -8.494 1.00 89.12 93 ASP A CA 1
ATOM 743 C C . ASP A 1 93 ? 17.527 5.458 -7.171 1.00 89.12 93 ASP A C 1
ATOM 745 O O . ASP A 1 93 ? 16.730 6.391 -7.027 1.00 89.12 93 ASP A O 1
ATOM 749 N N . ARG A 1 94 ? 18.306 5.019 -6.177 1.00 86.06 94 ARG A N 1
ATOM 750 C CA . ARG A 1 94 ? 18.310 5.619 -4.836 1.00 86.06 94 ARG A CA 1
ATOM 751 C C . ARG A 1 94 ? 18.928 7.014 -4.817 1.00 86.06 94 ARG A C 1
ATOM 753 O O . ARG A 1 94 ? 18.479 7.837 -4.026 1.00 86.06 94 ARG A O 1
ATOM 760 N N . ASP A 1 95 ? 19.899 7.283 -5.686 1.00 87.06 95 ASP A N 1
ATOM 761 C CA . ASP A 1 95 ? 20.609 8.563 -5.719 1.00 87.06 95 ASP A CA 1
ATOM 762 C C . ASP A 1 95 ? 19.730 9.660 -6.323 1.00 87.06 95 ASP A C 1
ATOM 764 O O . ASP A 1 95 ? 19.737 10.802 -5.862 1.00 87.06 95 ASP A O 1
ATOM 768 N N . ARG A 1 96 ? 18.938 9.311 -7.345 1.00 87.75 96 ARG A N 1
ATOM 769 C CA . ARG A 1 96 ? 17.989 10.235 -7.988 1.00 87.75 96 ARG A CA 1
ATOM 770 C C . ARG A 1 96 ? 16.578 10.174 -7.411 1.00 87.75 96 ARG A C 1
ATOM 772 O O . ARG A 1 96 ? 15.730 10.967 -7.812 1.00 87.75 96 ARG A O 1
ATOM 779 N N . GLU A 1 97 ? 16.320 9.236 -6.503 1.00 86.06 97 GLU A N 1
ATOM 780 C CA . GLU A 1 97 ? 14.998 8.954 -5.934 1.00 86.06 97 GLU A CA 1
ATOM 781 C C . GLU A 1 97 ? 13.936 8.679 -7.022 1.00 86.06 97 GLU A C 1
ATOM 783 O O . GLU A 1 97 ? 12.793 9.148 -6.944 1.00 86.06 97 GLU A O 1
ATOM 788 N N . ILE A 1 98 ? 14.329 7.923 -8.058 1.00 89.12 98 ILE A N 1
ATOM 789 C CA . ILE A 1 98 ? 13.477 7.547 -9.195 1.00 89.12 98 ILE A CA 1
ATOM 790 C C . ILE A 1 98 ? 13.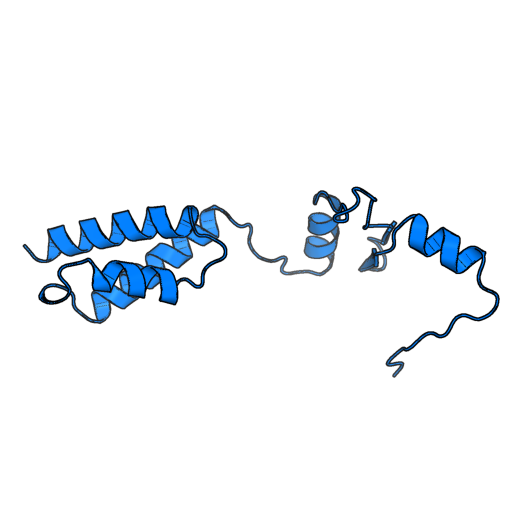156 6.055 -9.124 1.00 89.12 98 ILE A C 1
ATOM 792 O O . ILE A 1 98 ? 14.043 5.212 -9.014 1.00 89.12 98 ILE A O 1
ATOM 796 N N . LEU A 1 99 ? 11.872 5.732 -9.256 1.00 91.00 99 LEU A N 1
ATOM 797 C CA . LEU A 1 99 ? 11.378 4.365 -9.386 1.00 91.00 99 LEU A CA 1
ATOM 798 C C . LEU A 1 99 ? 10.870 4.136 -10.809 1.00 91.00 99 LEU A C 1
ATOM 800 O O . LEU A 1 99 ? 10.074 4.924 -11.322 1.00 91.00 99 LEU A O 1
ATOM 804 N N . GLY A 1 100 ? 11.316 3.047 -11.427 1.00 91.56 100 GLY A N 1
ATOM 805 C CA . GLY A 1 100 ? 10.853 2.596 -12.731 1.00 91.56 100 GLY A CA 1
ATOM 806 C C . GLY A 1 100 ? 9.985 1.354 -12.599 1.00 91.56 100 GLY A C 1
ATOM 807 O O . GLY A 1 100 ? 10.446 0.320 -12.114 1.00 91.56 100 GLY A O 1
ATOM 808 N N . PHE A 1 101 ? 8.743 1.436 -13.073 1.00 92.31 101 PHE A N 1
ATOM 809 C CA . PHE A 1 101 ? 7.817 0.305 -13.115 1.00 92.31 101 PHE A CA 1
ATOM 810 C C . PHE A 1 101 ? 7.577 -0.116 -14.561 1.00 92.31 101 PHE A C 1
ATOM 812 O O . PHE A 1 101 ? 7.072 0.666 -15.363 1.00 92.31 101 PHE A O 1
ATOM 819 N N . ALA A 1 102 ? 7.954 -1.346 -14.884 1.00 92.88 102 ALA A N 1
ATOM 820 C CA . ALA A 1 102 ? 7.749 -1.972 -16.182 1.00 92.88 102 ALA A CA 1
ATOM 821 C C . ALA A 1 102 ? 7.976 -3.479 -16.046 1.00 92.88 102 ALA A C 1
ATOM 823 O O . ALA A 1 102 ? 8.799 -3.914 -15.240 1.00 92.88 102 ALA A O 1
ATOM 824 N N . THR A 1 103 ? 7.282 -4.279 -16.852 1.00 94.25 103 THR A N 1
ATOM 825 C CA . THR A 1 103 ? 7.525 -5.724 -16.916 1.00 94.25 103 THR A CA 1
ATOM 826 C C . THR A 1 103 ? 8.468 -6.083 -18.068 1.00 94.25 103 THR A C 1
ATOM 828 O O . THR A 1 103 ? 8.615 -5.305 -19.019 1.00 94.25 103 THR A O 1
ATOM 831 N N . PRO A 1 104 ? 9.080 -7.283 -18.057 1.00 91.81 104 PRO A N 1
ATOM 832 C CA . PRO A 1 104 ? 9.820 -7.795 -19.211 1.00 91.81 104 PRO A CA 1
ATOM 833 C C . PRO A 1 104 ? 8.993 -7.766 -20.503 1.00 91.81 104 PRO A C 1
ATOM 835 O O . PRO A 1 104 ? 9.502 -7.397 -21.560 1.00 91.81 104 PRO A O 1
ATOM 838 N N . SER A 1 105 ? 7.695 -8.074 -20.415 1.00 93.25 105 SER A N 1
ATOM 839 C CA . SER A 1 105 ? 6.775 -7.974 -21.549 1.00 93.25 105 SER A CA 1
ATOM 840 C C . SER A 1 105 ? 6.625 -6.540 -22.064 1.00 93.25 105 SER A C 1
ATOM 842 O O . SER A 1 105 ? 6.648 -6.338 -23.279 1.00 93.25 105 SER A O 1
ATOM 844 N N . ASN A 1 106 ? 6.550 -5.530 -21.185 1.00 91.69 106 ASN A N 1
ATOM 845 C CA . ASN A 1 106 ? 6.549 -4.128 -21.619 1.00 91.69 106 ASN A CA 1
ATOM 846 C C . ASN A 1 106 ? 7.822 -3.778 -22.400 1.00 91.69 106 ASN A C 1
ATOM 848 O O . ASN A 1 106 ? 7.726 -3.154 -23.456 1.00 91.69 106 ASN A O 1
ATOM 852 N N . PHE A 1 107 ? 8.996 -4.205 -21.923 1.00 91.50 107 PHE A N 1
ATOM 853 C CA . PHE A 1 107 ? 10.262 -3.948 -22.615 1.00 91.50 107 PHE A CA 1
ATOM 854 C C . PHE A 1 107 ? 10.352 -4.662 -23.965 1.00 91.50 107 PHE A C 1
ATOM 856 O O . PHE A 1 107 ? 10.826 -4.065 -24.927 1.00 91.50 107 PHE A O 1
ATOM 863 N N . ASN A 1 108 ? 9.852 -5.895 -24.070 1.00 93.44 108 ASN A N 1
ATOM 864 C CA . ASN A 1 108 ? 9.808 -6.622 -25.341 1.00 93.44 108 ASN A CA 1
ATOM 865 C C . ASN A 1 108 ? 8.928 -5.908 -26.372 1.00 93.44 108 ASN A C 1
ATOM 867 O O . ASN A 1 108 ? 9.333 -5.734 -27.522 1.00 93.44 108 ASN A O 1
ATOM 871 N N . VAL A 1 109 ? 7.742 -5.450 -25.956 1.00 92.56 109 VAL A N 1
ATOM 872 C CA . VAL A 1 109 ? 6.863 -4.655 -26.822 1.00 92.56 109 VAL A CA 1
ATOM 873 C C . VAL A 1 109 ? 7.574 -3.373 -27.240 1.00 92.56 109 VAL A C 1
ATOM 875 O O . VAL A 1 109 ? 7.652 -3.095 -28.436 1.00 92.56 109 VAL A O 1
ATOM 878 N N . LEU A 1 110 ? 8.162 -2.645 -26.287 1.00 91.31 110 LEU A N 1
ATOM 879 C CA . LEU A 1 110 ? 8.885 -1.403 -26.555 1.00 91.31 110 LEU A CA 1
ATOM 880 C C . LEU A 1 110 ? 10.037 -1.610 -27.551 1.00 91.31 110 LEU A C 1
ATOM 882 O O . LEU A 1 110 ? 10.175 -0.827 -28.482 1.00 91.31 110 LEU A O 1
ATOM 886 N N . ALA A 1 111 ? 10.808 -2.692 -27.41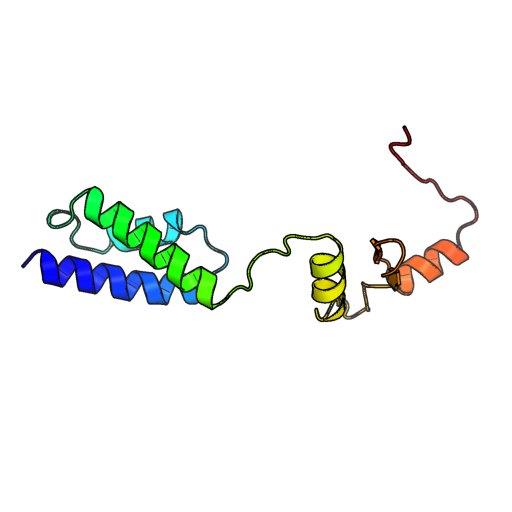1 1.00 92.44 111 ALA A N 1
ATOM 887 C CA . ALA A 1 111 ? 11.914 -3.033 -28.307 1.00 92.44 111 ALA A CA 1
ATOM 888 C C . ALA A 1 111 ? 11.455 -3.414 -29.726 1.00 92.44 111 ALA A C 1
ATOM 890 O O . ALA A 1 111 ? 12.183 -3.199 -30.692 1.00 92.44 111 ALA A O 1
ATOM 891 N N . SER A 1 112 ? 10.256 -3.987 -29.861 1.00 93.69 112 SER A N 1
ATOM 892 C CA . SER A 1 112 ? 9.684 -4.382 -31.157 1.00 93.69 112 SER A CA 1
ATOM 893 C C . SER A 1 112 ? 8.927 -3.259 -31.876 1.00 93.69 112 SER A C 1
ATOM 895 O O . SER A 1 112 ? 8.604 -3.381 -33.060 1.00 93.69 112 SER A O 1
ATOM 897 N N . THR A 1 113 ? 8.628 -2.169 -31.170 1.00 93.06 113 THR A N 1
ATOM 898 C CA . THR A 1 113 ? 7.793 -1.081 -31.680 1.00 93.06 113 THR A CA 1
ATOM 899 C C . THR A 1 113 ? 8.654 -0.023 -32.373 1.00 93.06 113 THR A C 1
ATOM 901 O O . THR A 1 113 ? 9.714 0.349 -31.883 1.00 93.06 113 THR A O 1
ATOM 904 N N . LYS A 1 114 ? 8.200 0.482 -33.529 1.00 92.44 114 LYS A N 1
ATOM 905 C CA . LYS A 1 114 ? 8.918 1.518 -34.301 1.00 92.44 114 LYS A CA 1
ATOM 906 C C . LYS A 1 114 ? 8.641 2.942 -33.823 1.00 92.44 114 LYS A C 1
ATOM 908 O O . LYS A 1 114 ? 9.493 3.810 -33.970 1.00 92.44 114 LYS A O 1
ATOM 913 N N . GLU A 1 115 ? 7.451 3.174 -33.284 1.00 91.31 115 GLU A N 1
ATOM 914 C CA . GLU A 1 115 ? 6.968 4.489 -32.869 1.00 91.31 115 GLU A CA 1
ATOM 915 C C . GLU A 1 115 ? 6.449 4.401 -31.438 1.00 91.31 115 GLU A C 1
ATOM 917 O O . GLU A 1 115 ? 5.598 3.572 -31.122 1.00 91.31 115 GLU A O 1
ATOM 922 N N . VAL A 1 116 ? 6.971 5.254 -30.561 1.00 87.44 116 VAL A N 1
ATOM 923 C CA . VAL A 1 116 ? 6.555 5.309 -29.161 1.00 87.44 116 VAL A CA 1
ATOM 924 C C . VAL A 1 116 ? 5.889 6.652 -28.930 1.00 87.44 116 VAL A C 1
ATOM 926 O O . VAL A 1 116 ? 6.516 7.699 -29.083 1.00 87.44 116 VAL A O 1
ATOM 929 N N . TYR A 1 117 ? 4.619 6.616 -28.545 1.00 84.62 117 TYR A N 1
ATOM 930 C CA . TYR A 1 117 ? 3.907 7.800 -28.089 1.00 84.62 117 TYR A CA 1
ATOM 931 C C . TYR A 1 117 ? 4.084 7.913 -26.584 1.00 84.62 117 TYR A C 1
ATOM 933 O O . TYR A 1 117 ? 3.706 7.011 -25.835 1.00 84.62 117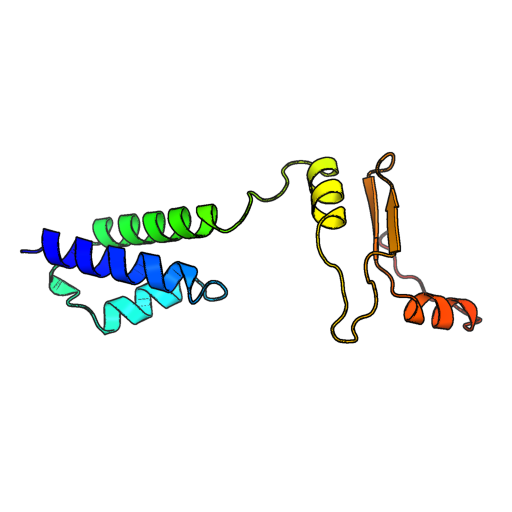 TYR A O 1
ATOM 941 N N . VAL A 1 118 ? 4.685 9.014 -26.154 1.00 84.25 118 VAL A N 1
ATOM 942 C CA . VAL A 1 118 ? 4.915 9.306 -24.743 1.00 84.25 118 VAL A CA 1
ATOM 943 C C . VAL A 1 118 ? 4.107 10.544 -24.400 1.00 84.25 118 VAL A C 1
ATOM 945 O O . VAL A 1 118 ? 4.245 11.571 -25.060 1.00 84.25 118 VAL A O 1
ATOM 948 N N . ASP A 1 119 ? 3.261 10.430 -23.382 1.00 84.00 119 ASP A N 1
ATOM 949 C CA . ASP A 1 119 ? 2.608 11.577 -22.766 1.00 84.00 119 ASP A CA 1
ATOM 950 C C . ASP A 1 119 ? 3.419 12.010 -21.545 1.00 84.00 119 ASP A C 1
ATOM 952 O O . ASP A 1 119 ? 3.938 11.184 -20.788 1.00 84.00 119 ASP A O 1
ATOM 956 N N . GLY A 1 120 ? 3.547 13.315 -21.369 1.00 79.31 120 GLY A N 1
ATOM 957 C CA . GLY A 1 120 ? 4.278 13.895 -20.264 1.00 79.31 120 GLY A CA 1
ATOM 958 C C . GLY A 1 120 ? 3.799 15.308 -20.002 1.00 79.31 120 GLY A C 1
ATOM 959 O O . GLY A 1 120 ? 3.787 16.158 -20.889 1.00 79.31 120 GLY A O 1
ATOM 960 N N . THR A 1 121 ? 3.458 15.590 -18.750 1.00 69.69 121 THR A N 1
ATOM 961 C CA . THR A 1 121 ? 3.371 16.962 -18.248 1.00 69.69 121 THR A CA 1
ATOM 962 C C . THR A 1 121 ? 4.787 17.473 -18.008 1.00 69.69 121 THR A C 1
ATOM 964 O O . THR A 1 121 ? 5.304 17.388 -16.895 1.00 69.69 121 THR A O 1
ATOM 967 N N . PHE A 1 122 ? 5.433 17.949 -19.069 1.00 57.47 122 PHE A N 1
ATOM 968 C CA . PHE A 1 122 ? 6.679 18.704 -18.972 1.00 57.47 122 PHE A CA 1
ATOM 969 C C . PHE A 1 122 ? 6.334 20.154 -18.600 1.00 57.47 122 PHE A C 1
ATOM 971 O O . PHE A 1 122 ? 5.482 20.763 -19.249 1.00 57.47 122 PHE A O 1
ATOM 978 N N . GLN A 1 123 ? 6.940 20.671 -17.528 1.00 47.72 123 GLN A N 1
ATOM 979 C CA . GLN A 1 123 ? 6.956 22.107 -17.220 1.00 47.72 123 GLN A CA 1
ATOM 980 C C . GLN A 1 123 ? 8.180 22.759 -17.852 1.00 47.72 123 GLN A C 1
ATOM 982 O O . GLN A 1 123 ? 9.248 22.104 -17.844 1.00 47.72 123 GLN A O 1
#

Foldseek 3Di:
DLVVLLVVLLVVLLVVCVVVVVDDSVVSSVVSCVVGDCVSDDPVSSVVSSVSSVVSSCVVDPPDDPDLLSVLVVVVPDQQADPVRFHQFPDADNVVSDTDGDGPVRVVCVVPDPDDDDDDPDD

Organism: Lygus hesperus (NCBI:txid30085)

Secondary structure (DSSP, 8-state):
-HHHHHHHHHHHHHHHHHHS-SS-HHHHHHHHHHHS-GGG--HHHHHHHHHHHHHHHHHHSPPPPSSHHHHHHHHHHS--B-TTS-B-EEEEETTTTEEEE--HHHHHHHHH-S---------

Radius of gyration: 22.84 Å; chains: 1; bounding box: 50×36×67 Å

pLDDT: mean 86.85, std 7.24, range [47.72, 94.25]